Protein AF-A0A100WHA4-F1 (afdb_monomer)

Secondary structure (DSSP, 8-state):
--PPP-HHHHHHHHHHHHHHHHHHS--HHHHHHHHGGGS-HHHHHHHHHHHHHHHHHHHHHHHHH-TTS-HHHHHHHHHHHHHHHHGGGG--SS--HHHHHHHHHHHHHHHHHSPP-S---------------------

Foldseek 3Di:
DPDDPDLLVVLLVLLLVQLVVLQVDQDPVVVCVVCVVVDDPVVNVVSVVVVVVSLVVQLVSLCVLAVVDDSVRSSVLSVVLSVVSNCVSVDDDPDDSVRNSVVSSVVSSCSSRPHDPPDDPDPPPPPPDPPPDDDDDDD

Mean predicted aligned error: 9.96 Å

Sequence (139 aa):
MDEEPDPRAALATMVEFHLRSVIADPPRTLIFLKNEHALPDIDRRRIRREMNQYAQEWVLVVQQLRSELSEPQARMLTQAVFAMLNSVATLNKGLDRQEIVATMSTAAMHALTGPIPTGTGGCRSDKTGAGLHEPQEIS

Solvent-accessible surface area (backbone atoms only — not comparable to full-atom values): 8604 Å² total; per-residue (Å²): 132,87,74,77,75,57,54,67,62,52,48,52,51,52,47,47,52,51,47,54,47,28,72,73,41,81,38,69,67,60,55,42,71,76,45,51,90,79,48,57,69,70,56,52,52,49,52,54,49,54,54,50,50,59,52,44,56,53,28,53,43,40,35,72,75,33,73,88,46,53,70,70,55,32,44,52,53,50,51,52,46,49,54,60,56,56,49,54,62,74,61,84,79,89,69,54,74,65,59,49,47,55,54,50,40,51,53,46,50,46,68,66,67,51,75,79,77,94,76,76,87,76,85,73,79,76,79,74,79,82,77,79,77,79,85,79,86,87,134

Radius of gyration: 22.32 Å; Cα contacts (8 Å, |Δi|>4): 77; chains: 1; bounding box: 47×80×51 Å

Structure (mmCIF, N/CA/C/O backbone):
data_AF-A0A100WHA4-F1
#
_entry.id   AF-A0A100WHA4-F1
#
loop_
_atom_site.group_PDB
_atom_site.id
_atom_site.type_symbol
_atom_site.label_atom_id
_atom_site.label_alt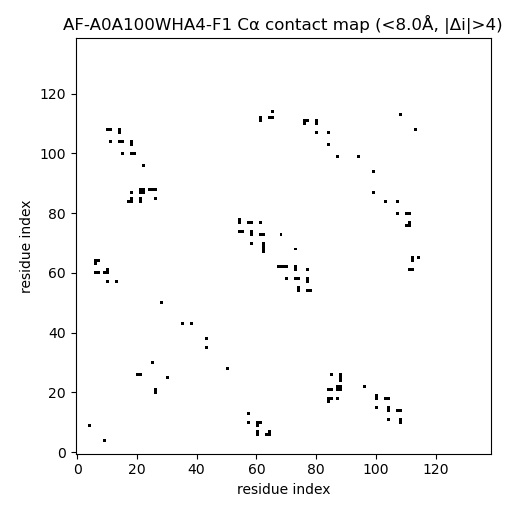_id
_atom_site.label_comp_id
_atom_site.label_asym_id
_atom_site.label_entity_id
_atom_site.label_seq_id
_atom_site.pdbx_PDB_ins_code
_atom_site.Cartn_x
_atom_site.Cartn_y
_atom_site.Cartn_z
_atom_site.occupancy
_atom_site.B_iso_or_equiv
_atom_site.auth_seq_id
_atom_site.auth_comp_id
_atom_site.auth_asym_id
_atom_site.auth_atom_id
_atom_site.pdbx_PDB_model_num
ATOM 1 N N . MET A 1 1 ? -26.937 -16.400 0.222 1.00 40.47 1 MET A N 1
ATOM 2 C CA . MET A 1 1 ? -26.429 -15.427 1.203 1.00 40.47 1 MET A CA 1
ATOM 3 C C . MET A 1 1 ? -25.046 -15.087 0.716 1.00 40.47 1 MET A C 1
ATOM 5 O O . MET A 1 1 ? -24.198 -15.966 0.748 1.00 40.47 1 MET A O 1
ATOM 9 N N . ASP A 1 2 ? -24.879 -13.903 0.140 1.00 48.16 2 ASP A N 1
ATOM 10 C CA . ASP A 1 2 ? -23.558 -13.408 -0.230 1.00 48.16 2 ASP A CA 1
ATOM 11 C C . ASP A 1 2 ? -22.856 -13.050 1.081 1.00 48.16 2 ASP A C 1
ATOM 13 O O . ASP A 1 2 ? -23.220 -12.079 1.741 1.00 48.16 2 ASP A O 1
ATOM 17 N N . GLU A 1 3 ? -21.965 -13.928 1.538 1.00 63.28 3 GLU A N 1
ATOM 18 C CA . GLU A 1 3 ? -21.112 -13.656 2.689 1.00 63.28 3 GLU A CA 1
ATOM 19 C C . GLU A 1 3 ? -20.186 -12.507 2.293 1.00 63.28 3 GLU A C 1
ATOM 21 O O . GLU A 1 3 ? -19.434 -12.610 1.321 1.00 63.28 3 GLU A O 1
ATOM 26 N N . GLU A 1 4 ? -20.312 -11.373 2.983 1.00 66.31 4 GLU A N 1
ATOM 27 C CA . GLU A 1 4 ? -19.449 -10.226 2.737 1.00 66.31 4 GLU A CA 1
ATOM 28 C C . GLU A 1 4 ? -18.002 -10.668 3.018 1.00 66.31 4 GLU A C 1
ATOM 30 O O . GLU A 1 4 ? -17.725 -11.182 4.107 1.00 66.31 4 GLU A O 1
ATOM 35 N N . PRO A 1 5 ? -17.090 -10.575 2.034 1.00 74.50 5 PRO A N 1
ATOM 36 C CA . PRO A 1 5 ? -15.761 -11.155 2.164 1.00 74.50 5 PRO A CA 1
ATOM 37 C C . PRO A 1 5 ? -15.011 -10.506 3.331 1.00 74.50 5 PRO A C 1
ATOM 39 O O . PRO A 1 5 ? -14.975 -9.281 3.429 1.00 74.50 5 PRO A O 1
ATOM 42 N N . ASP A 1 6 ? -14.391 -11.328 4.190 1.00 92.94 6 ASP A N 1
ATOM 43 C CA . ASP A 1 6 ? -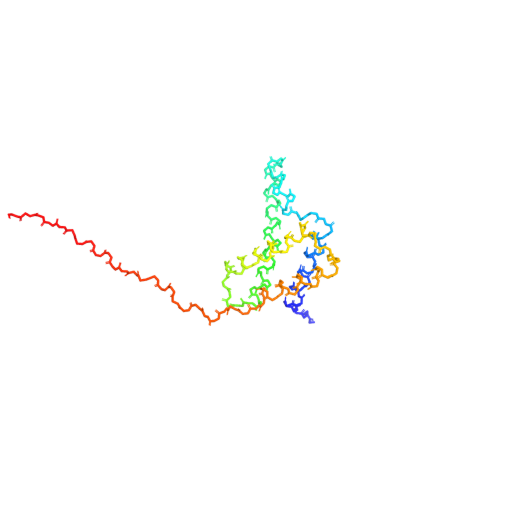13.616 -10.869 5.350 1.00 92.94 6 ASP A CA 1
ATOM 44 C C . ASP A 1 6 ? -12.629 -9.756 4.936 1.00 92.94 6 ASP A C 1
ATOM 46 O O . ASP A 1 6 ? -11.691 -10.022 4.169 1.00 92.94 6 ASP A O 1
ATOM 50 N N . PRO A 1 7 ? -12.785 -8.519 5.452 1.00 95.25 7 PRO A N 1
ATOM 51 C CA . PRO A 1 7 ? -11.929 -7.397 5.085 1.00 95.25 7 PRO A CA 1
ATOM 52 C C . PRO A 1 7 ? -10.446 -7.669 5.359 1.00 95.25 7 PRO A C 1
ATOM 54 O O . PRO A 1 7 ? -9.575 -7.171 4.643 1.00 95.25 7 PRO A O 1
ATOM 57 N N . ARG A 1 8 ? -10.124 -8.492 6.367 1.00 96.31 8 ARG A N 1
ATOM 58 C CA . ARG A 1 8 ? -8.738 -8.856 6.687 1.00 96.31 8 ARG A CA 1
ATOM 59 C C . ARG A 1 8 ? -8.151 -9.786 5.629 1.00 96.31 8 ARG A C 1
ATOM 61 O O . ARG A 1 8 ? -7.021 -9.556 5.195 1.00 96.31 8 ARG A O 1
ATOM 68 N N . ALA A 1 9 ? -8.902 -10.799 5.200 1.00 96.06 9 ALA A N 1
ATOM 69 C CA . ALA A 1 9 ? -8.512 -11.686 4.106 1.00 96.06 9 ALA A CA 1
ATOM 70 C C . ALA A 1 9 ? -8.403 -10.938 2.765 1.00 96.06 9 ALA A C 1
ATOM 72 O O . ALA A 1 9 ? -7.457 -11.162 2.001 1.00 96.06 9 ALA A O 1
ATOM 73 N N . ALA A 1 10 ? -9.318 -10.000 2.502 1.00 96.31 10 ALA A N 1
ATOM 74 C CA . ALA A 1 10 ? -9.254 -9.130 1.332 1.00 96.31 10 ALA A CA 1
ATOM 75 C C . ALA A 1 10 ? -7.969 -8.287 1.343 1.00 96.31 10 ALA A C 1
ATOM 77 O O . ALA A 1 10 ? -7.217 -8.293 0.366 1.00 96.31 10 ALA A O 1
ATOM 78 N N . LEU A 1 11 ? -7.651 -7.644 2.473 1.00 97.50 11 LEU A N 1
ATOM 79 C CA . LEU A 1 11 ? -6.436 -6.842 2.609 1.00 97.50 11 LEU A CA 1
ATOM 80 C C . LEU A 1 11 ? -5.159 -7.671 2.427 1.00 97.50 11 LEU A C 1
ATOM 82 O O . LEU A 1 11 ? -4.243 -7.234 1.733 1.00 97.50 11 LEU A O 1
ATOM 86 N N . ALA A 1 12 ? -5.103 -8.871 3.011 1.00 97.06 12 ALA A N 1
ATOM 87 C CA . ALA A 1 12 ? -3.968 -9.777 2.846 1.00 97.06 12 ALA A CA 1
ATOM 88 C C . ALA A 1 12 ? -3.742 -10.132 1.367 1.00 97.06 12 ALA A C 1
ATOM 90 O O . ALA A 1 12 ? -2.617 -10.052 0.872 1.00 97.06 12 ALA A O 1
ATOM 91 N N . THR A 1 13 ? -4.826 -10.425 0.644 1.00 96.44 13 THR A N 1
ATOM 92 C CA . THR A 1 13 ? -4.791 -10.705 -0.798 1.00 96.44 13 THR A CA 1
ATOM 93 C C . THR A 1 13 ? -4.283 -9.501 -1.596 1.00 96.44 13 THR A C 1
ATOM 95 O O . THR A 1 13 ? -3.437 -9.648 -2.478 1.00 96.44 13 THR A O 1
ATOM 98 N N . MET A 1 14 ? -4.755 -8.295 -1.268 1.00 97.44 14 MET A N 1
ATOM 99 C CA . MET A 1 14 ? -4.325 -7.049 -1.914 1.00 97.44 14 MET A CA 1
ATOM 100 C C . MET A 1 14 ? -2.830 -6.780 -1.687 1.00 97.44 14 MET A C 1
ATOM 102 O O . MET A 1 14 ? -2.114 -6.435 -2.631 1.00 97.44 14 MET A O 1
ATOM 106 N N . VAL A 1 15 ? -2.343 -6.987 -0.459 1.00 97.75 15 VAL A N 1
ATOM 107 C CA . VAL A 1 15 ? -0.924 -6.859 -0.095 1.00 97.75 15 VAL A CA 1
ATOM 108 C C . VAL A 1 15 ? -0.056 -7.825 -0.889 1.00 97.75 15 VAL A C 1
ATOM 110 O O . VAL A 1 15 ? 0.920 -7.400 -1.516 1.00 97.75 15 VAL A O 1
ATOM 113 N N . GLU A 1 16 ? -0.423 -9.103 -0.907 1.00 95.50 16 GLU A N 1
ATOM 114 C CA . GLU A 1 16 ? 0.330 -10.123 -1.626 1.00 95.50 16 GLU A CA 1
ATOM 115 C C . GLU A 1 16 ? 0.346 -9.852 -3.138 1.00 95.50 16 GLU A C 1
ATOM 117 O O . GLU A 1 16 ? 1.403 -9.909 -3.774 1.00 95.50 16 GLU A O 1
ATOM 122 N N . PHE A 1 17 ? -0.804 -9.494 -3.716 1.00 94.56 17 PHE A N 1
ATOM 123 C CA . PHE A 1 17 ? -0.921 -9.134 -5.128 1.00 94.56 17 PHE A CA 1
ATOM 124 C C . PHE A 1 17 ? -0.024 -7.945 -5.495 1.00 94.56 17 PHE A C 1
ATOM 126 O O . PHE A 1 17 ? 0.691 -7.984 -6.505 1.00 94.56 17 PHE A O 1
ATOM 133 N N . HIS A 1 18 ? -0.020 -6.896 -4.669 1.00 95.44 18 HIS A N 1
ATOM 134 C CA . HIS A 1 18 ? 0.813 -5.722 -4.904 1.00 95.44 18 HIS A CA 1
ATOM 135 C C . HIS A 1 18 ? 2.302 -6.072 -4.845 1.00 95.44 18 HIS A C 1
ATOM 137 O O . HIS A 1 18 ? 3.048 -5.699 -5.748 1.00 95.44 18 HIS A O 1
ATOM 143 N N . LEU A 1 19 ? 2.730 -6.855 -3.850 1.00 93.56 19 LEU A N 1
ATOM 144 C CA . LEU A 1 19 ? 4.113 -7.324 -3.739 1.00 93.56 19 LEU A CA 1
ATOM 145 C C . LEU A 1 19 ? 4.540 -8.167 -4.939 1.00 93.56 19 LEU A C 1
ATOM 147 O O . LEU A 1 19 ? 5.583 -7.901 -5.534 1.00 93.56 19 LEU A O 1
ATOM 151 N N . ARG A 1 20 ? 3.729 -9.151 -5.341 1.00 91.31 20 ARG A N 1
ATOM 152 C CA . ARG A 1 20 ? 4.015 -9.973 -6.526 1.00 91.31 20 ARG A CA 1
ATOM 153 C C . ARG A 1 20 ? 4.168 -9.110 -7.780 1.00 91.31 20 ARG A C 1
ATOM 155 O O . ARG A 1 20 ? 5.075 -9.365 -8.568 1.00 91.31 20 ARG A O 1
ATOM 162 N N . SER A 1 21 ? 3.338 -8.075 -7.923 1.00 90.00 21 SER A N 1
ATOM 163 C CA . SER A 1 21 ? 3.416 -7.121 -9.036 1.00 90.00 21 SER A CA 1
ATOM 164 C C . SER A 1 21 ? 4.715 -6.309 -9.011 1.00 90.00 21 SER A C 1
ATOM 166 O O . SER A 1 21 ? 5.383 -6.200 -10.033 1.00 90.00 21 SER A O 1
ATOM 168 N N . VAL A 1 22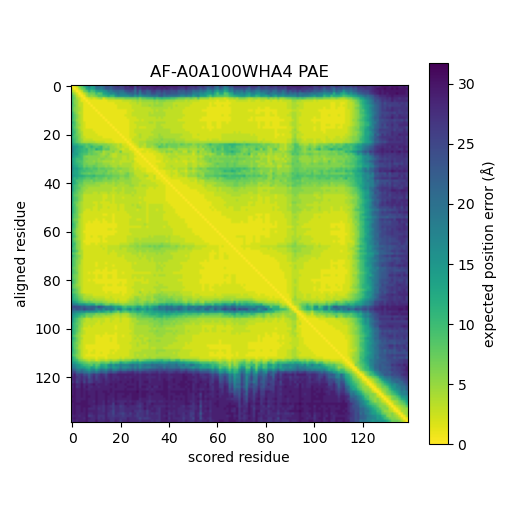 ? 5.106 -5.797 -7.840 1.00 90.88 22 VAL A N 1
ATOM 169 C CA . VAL A 1 22 ? 6.345 -5.023 -7.628 1.00 90.88 22 VAL A CA 1
ATOM 170 C C . VAL A 1 22 ? 7.611 -5.846 -7.901 1.00 90.88 22 VAL A C 1
ATOM 172 O O . VAL A 1 22 ? 8.623 -5.291 -8.323 1.00 90.88 22 VAL A O 1
ATOM 175 N N . ILE A 1 23 ? 7.579 -7.158 -7.647 1.00 88.50 23 ILE A N 1
ATOM 176 C CA . ILE A 1 23 ? 8.726 -8.051 -7.888 1.00 88.50 23 ILE A CA 1
ATOM 177 C C . ILE A 1 23 ? 8.750 -8.568 -9.338 1.00 88.50 23 ILE A C 1
ATOM 179 O O . ILE A 1 23 ? 9.805 -8.946 -9.848 1.00 88.50 23 ILE A O 1
ATOM 183 N N . ALA A 1 24 ? 7.596 -8.650 -10.005 1.00 87.69 24 ALA A N 1
ATOM 184 C CA . ALA A 1 24 ? 7.519 -9.067 -11.402 1.00 87.69 24 ALA A CA 1
ATOM 185 C C . ALA A 1 24 ? 8.073 -7.994 -12.345 1.00 87.69 24 ALA A C 1
ATOM 187 O O . ALA A 1 24 ? 8.898 -8.316 -13.194 1.00 87.69 24 ALA A O 1
ATOM 188 N N . ASP A 1 25 ? 7.671 -6.740 -12.142 1.00 83.06 25 ASP A N 1
ATOM 189 C CA . ASP A 1 25 ? 8.017 -5.611 -13.000 1.00 83.06 25 ASP A CA 1
ATOM 190 C C . ASP A 1 25 ? 8.294 -4.356 -12.163 1.00 83.06 25 ASP A C 1
ATOM 192 O O . ASP A 1 25 ? 7.782 -4.228 -11.046 1.00 83.06 25 ASP A O 1
ATOM 196 N N . PRO A 1 26 ? 9.048 -3.372 -12.694 1.00 80.25 26 PRO A N 1
ATOM 197 C CA . PRO A 1 26 ? 9.182 -2.084 -12.032 1.00 80.25 26 PRO A CA 1
ATOM 198 C C . PRO A 1 26 ? 7.794 -1.499 -11.697 1.00 80.25 26 PRO A C 1
ATOM 200 O O . PRO A 1 26 ? 6.926 -1.448 -12.574 1.00 80.25 26 PRO A O 1
ATOM 203 N N . PRO A 1 27 ? 7.561 -1.021 -10.459 1.00 80.56 27 PRO A N 1
ATOM 204 C CA . PRO A 1 27 ? 6.269 -0.496 -10.046 1.00 80.56 27 PRO A CA 1
ATOM 205 C C . PRO A 1 27 ? 5.745 0.560 -11.013 1.00 80.56 27 PRO A C 1
ATOM 207 O O . PRO A 1 27 ? 6.477 1.486 -11.380 1.00 80.56 27 PRO A O 1
ATOM 210 N N . ARG A 1 28 ? 4.451 0.485 -11.352 1.00 81.56 28 ARG A N 1
ATOM 211 C CA . ARG A 1 28 ? 3.785 1.481 -12.213 1.00 81.56 28 ARG A CA 1
ATOM 212 C C . ARG A 1 28 ? 4.042 2.908 -11.729 1.00 81.56 28 ARG A C 1
ATOM 214 O O . ARG A 1 28 ? 4.325 3.781 -12.540 1.00 81.56 28 ARG A O 1
ATOM 221 N N . THR A 1 29 ? 4.039 3.117 -10.412 1.00 78.75 29 THR A N 1
ATOM 222 C CA . THR A 1 29 ? 4.394 4.390 -9.771 1.00 78.75 29 THR A CA 1
ATOM 223 C C . THR A 1 29 ? 5.790 4.872 -10.164 1.00 78.75 29 THR A C 1
ATOM 225 O O . THR A 1 29 ? 5.951 6.025 -10.548 1.00 78.75 29 THR A O 1
ATOM 228 N N . LEU A 1 30 ? 6.807 4.006 -10.111 1.00 81.62 30 LEU A N 1
ATOM 229 C CA . LEU A 1 30 ? 8.184 4.380 -10.447 1.00 81.62 30 LEU A CA 1
ATOM 230 C C . LEU A 1 30 ? 8.351 4.646 -11.945 1.00 81.62 30 LEU A C 1
ATOM 232 O O . LEU A 1 30 ? 9.042 5.590 -12.324 1.00 81.62 30 LEU A O 1
ATOM 236 N N . ILE A 1 31 ? 7.707 3.842 -12.794 1.00 86.12 31 ILE A N 1
ATOM 237 C CA . ILE A 1 31 ? 7.702 4.056 -14.247 1.00 86.12 31 ILE A CA 1
ATOM 238 C C . ILE A 1 31 ? 7.042 5.397 -14.574 1.00 86.12 31 ILE A C 1
ATOM 240 O O . ILE A 1 31 ? 7.600 6.179 -15.343 1.00 86.12 31 ILE A O 1
ATOM 244 N N . PHE A 1 32 ? 5.880 5.676 -13.981 1.00 85.62 32 PHE A N 1
ATOM 245 C CA . PHE A 1 32 ? 5.154 6.921 -14.194 1.00 85.62 32 PHE A CA 1
ATOM 246 C C . PHE A 1 32 ? 5.987 8.128 -13.765 1.00 85.62 32 PHE A C 1
ATOM 248 O O . PHE A 1 32 ? 6.191 9.021 -14.576 1.00 85.62 32 PHE A O 1
ATOM 255 N N . LEU A 1 33 ? 6.550 8.130 -12.552 1.00 85.50 33 LEU A N 1
ATOM 256 C CA . LEU A 1 33 ? 7.370 9.245 -12.058 1.00 85.50 33 LEU A CA 1
ATOM 257 C C . LEU A 1 33 ? 8.571 9.547 -12.966 1.00 85.50 33 LEU A C 1
ATOM 259 O O . LEU A 1 33 ? 8.903 10.710 -13.183 1.00 85.50 33 LEU A O 1
ATOM 263 N N . LYS A 1 34 ? 9.205 8.512 -13.531 1.00 86.94 34 LYS A N 1
ATOM 264 C CA . LYS A 1 34 ? 10.327 8.682 -14.468 1.00 86.94 34 LYS A CA 1
ATOM 265 C C . LYS A 1 34 ? 9.899 9.263 -15.816 1.00 86.94 34 LYS A C 1
ATOM 267 O O . LYS A 1 34 ? 10.650 10.036 -16.401 1.00 86.94 34 LYS A O 1
ATOM 272 N N . ASN A 1 35 ? 8.717 8.894 -16.307 1.00 90.00 35 ASN A N 1
ATOM 273 C CA . ASN A 1 35 ? 8.267 9.212 -17.666 1.00 90.00 35 ASN A CA 1
ATOM 274 C C . ASN A 1 35 ? 7.182 10.293 -17.726 1.00 90.00 35 ASN A C 1
ATOM 276 O O . ASN A 1 35 ? 6.740 10.641 -18.817 1.00 90.00 35 ASN A O 1
ATOM 280 N N . GLU A 1 36 ? 6.749 10.838 -16.586 1.00 90.12 36 GLU A N 1
ATOM 281 C CA . GLU A 1 36 ? 5.592 11.733 -16.507 1.00 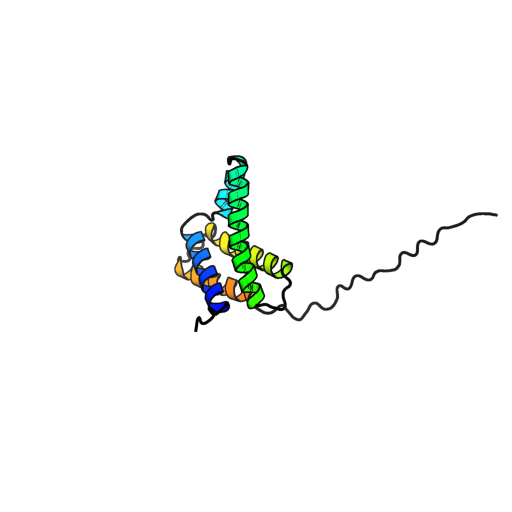90.12 36 GLU A CA 1
ATOM 282 C C . GLU A 1 36 ? 5.708 12.907 -17.484 1.00 90.12 36 GLU A C 1
ATOM 284 O O . GLU A 1 36 ? 4.747 13.226 -18.171 1.00 90.12 36 GLU A O 1
ATOM 289 N N . HIS A 1 37 ? 6.888 13.511 -17.606 1.00 90.00 37 HIS A N 1
ATOM 290 C CA . HIS A 1 37 ? 7.131 14.668 -18.473 1.00 90.00 37 HIS A CA 1
ATOM 291 C C . HIS A 1 37 ? 6.987 14.369 -19.974 1.00 90.00 37 HIS A C 1
ATOM 293 O O . HIS A 1 37 ? 6.773 15.292 -20.754 1.00 90.00 37 HIS A O 1
ATOM 299 N N . ALA A 1 38 ? 7.106 13.102 -20.377 1.00 92.12 38 ALA A N 1
ATOM 300 C CA . ALA A 1 38 ? 7.008 12.672 -21.770 1.00 92.12 38 ALA A CA 1
ATOM 301 C C . ALA A 1 38 ? 5.575 12.286 -22.182 1.00 92.12 38 ALA A C 1
ATOM 303 O O . ALA A 1 38 ? 5.324 12.025 -23.357 1.00 92.12 38 ALA A O 1
ATOM 304 N N . LEU A 1 39 ? 4.635 12.224 -21.233 1.00 91.38 39 LEU A N 1
ATOM 305 C CA . LEU A 1 39 ? 3.261 11.802 -21.492 1.00 91.38 39 LEU A CA 1
ATOM 306 C C . LEU A 1 39 ? 2.358 12.983 -21.878 1.00 91.38 39 LEU A C 1
ATOM 308 O O . LEU A 1 39 ? 2.430 14.041 -21.245 1.00 91.38 39 LEU A O 1
ATOM 312 N N . PRO A 1 40 ? 1.419 12.790 -22.823 1.00 94.69 40 PRO A N 1
ATOM 313 C CA . PRO A 1 40 ? 0.335 13.737 -23.046 1.00 94.69 40 PRO A CA 1
ATOM 314 C C . PRO A 1 40 ? -0.471 13.992 -21.765 1.00 94.69 40 PRO A C 1
ATOM 316 O O . PRO A 1 40 ? -0.750 13.079 -20.988 1.00 94.69 40 PRO A O 1
ATOM 319 N N . ASP A 1 41 ? -0.926 15.228 -21.565 1.00 93.94 41 ASP A N 1
ATOM 320 C CA . ASP A 1 41 ? -1.694 15.659 -20.386 1.00 93.94 41 ASP A CA 1
ATOM 321 C C . ASP A 1 41 ? -2.890 14.770 -20.040 1.00 93.94 41 ASP A C 1
ATOM 323 O O . ASP A 1 41 ? -3.191 14.538 -18.866 1.00 93.94 41 ASP A O 1
ATOM 327 N N . ILE A 1 42 ? -3.588 14.287 -21.067 1.00 93.56 42 ILE A N 1
ATOM 328 C CA . ILE A 1 42 ? -4.750 13.419 -20.897 1.00 93.56 42 ILE A CA 1
ATOM 329 C C . ILE A 1 42 ? -4.361 12.066 -20.292 1.00 93.56 42 ILE A C 1
ATOM 331 O O . ILE A 1 42 ? -5.037 11.597 -19.375 1.00 93.56 42 ILE A O 1
ATOM 335 N N . ASP A 1 43 ? -3.233 11.496 -20.716 1.00 93.25 43 ASP A N 1
ATOM 336 C CA . ASP A 1 43 ? -2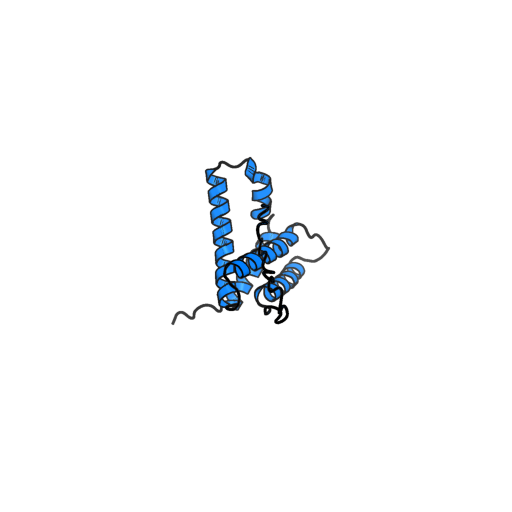.714 10.241 -20.179 1.00 93.25 43 ASP A CA 1
ATOM 337 C C . ASP A 1 43 ? -2.189 10.423 -18.758 1.00 93.25 43 ASP A C 1
ATOM 339 O O . ASP A 1 43 ? -2.492 9.604 -17.890 1.00 93.25 43 ASP A O 1
ATOM 343 N N . ARG A 1 44 ? -1.501 11.540 -18.471 1.00 93.50 44 ARG A N 1
ATOM 344 C CA . ARG A 1 44 ? -1.051 11.871 -17.106 1.00 93.50 44 ARG A CA 1
ATOM 345 C C . ARG A 1 44 ? -2.214 11.891 -16.120 1.00 93.50 44 ARG A C 1
ATOM 347 O O . ARG A 1 44 ? -2.148 11.268 -15.059 1.00 93.50 44 ARG A O 1
ATOM 354 N N . ARG A 1 45 ? -3.304 12.579 -16.476 1.00 93.19 45 ARG A N 1
ATOM 355 C CA . ARG A 1 45 ? -4.512 12.653 -15.640 1.00 93.19 45 ARG A CA 1
ATOM 356 C C . ARG A 1 45 ? -5.193 11.296 -15.488 1.00 93.19 45 ARG A C 1
ATOM 358 O O . ARG A 1 45 ? -5.625 10.970 -14.383 1.00 93.19 45 ARG A O 1
ATOM 365 N N . ARG A 1 46 ? -5.276 10.510 -16.566 1.00 94.06 46 ARG A N 1
ATOM 366 C CA . ARG A 1 46 ? -5.862 9.163 -16.537 1.00 94.06 46 ARG A CA 1
ATOM 367 C C . ARG A 1 46 ? -5.098 8.240 -15.589 1.00 94.06 46 ARG A C 1
ATOM 369 O O . ARG A 1 46 ? -5.709 7.682 -14.686 1.00 94.06 46 ARG A O 1
ATOM 376 N N . ILE A 1 47 ? -3.775 8.163 -15.723 1.00 92.81 47 ILE A N 1
ATOM 377 C CA . ILE A 1 47 ? -2.928 7.308 -14.878 1.00 92.81 47 ILE A CA 1
ATOM 378 C C . ILE A 1 47 ? -3.021 7.735 -13.410 1.00 92.81 47 ILE A C 1
ATOM 380 O O . ILE A 1 47 ? -3.232 6.896 -12.538 1.00 92.81 47 ILE A O 1
ATOM 384 N N . ARG A 1 48 ? -2.949 9.042 -13.116 1.00 92.38 48 ARG A N 1
ATOM 385 C CA . ARG A 1 48 ? -3.124 9.549 -11.742 1.00 92.38 48 ARG A CA 1
ATOM 386 C C . ARG A 1 48 ? -4.485 9.163 -11.160 1.00 92.38 48 ARG A C 1
ATOM 388 O O . ARG A 1 48 ? -4.559 8.795 -9.992 1.00 92.38 48 ARG A O 1
ATOM 395 N N . ARG A 1 49 ? -5.556 9.211 -11.959 1.00 94.19 49 ARG A N 1
ATOM 396 C CA . ARG A 1 49 ? -6.892 8.777 -11.529 1.00 94.19 49 ARG A CA 1
ATOM 397 C C . ARG A 1 49 ? -6.925 7.283 -11.206 1.00 94.19 49 ARG A C 1
ATOM 399 O O . ARG A 1 49 ? -7.423 6.934 -10.144 1.00 94.19 49 ARG A O 1
ATOM 406 N N . GLU A 1 50 ? -6.384 6.435 -12.075 1.00 93.38 50 GLU A N 1
ATOM 407 C CA . GLU A 1 50 ? -6.329 4.980 -11.865 1.00 93.38 50 GLU A CA 1
ATOM 408 C C . GLU A 1 50 ? -5.516 4.626 -10.609 1.00 93.38 50 GLU A C 1
ATOM 410 O O . GLU A 1 50 ? -5.960 3.840 -9.775 1.00 93.38 50 GLU A O 1
ATOM 415 N N . MET A 1 51 ? -4.361 5.271 -10.411 1.00 93.25 51 MET A N 1
ATOM 416 C CA . MET A 1 51 ? -3.544 5.096 -9.206 1.00 93.25 51 MET A CA 1
ATOM 417 C C . MET A 1 51 ? -4.281 5.539 -7.936 1.00 93.25 51 MET A C 1
ATOM 419 O O . MET A 1 51 ? -4.221 4.853 -6.917 1.00 93.25 51 MET A O 1
ATOM 423 N N . ASN A 1 52 ? -4.999 6.665 -7.993 1.00 93.81 52 ASN A N 1
ATOM 424 C CA . ASN A 1 52 ? -5.794 7.153 -6.868 1.00 93.81 52 ASN A CA 1
ATOM 425 C C . ASN A 1 52 ? -6.970 6.223 -6.548 1.00 93.81 52 ASN A C 1
ATOM 427 O O . ASN A 1 52 ? -7.269 6.026 -5.375 1.00 93.81 52 ASN A O 1
ATOM 431 N N . GLN A 1 53 ? -7.620 5.648 -7.563 1.00 95.94 53 GLN A N 1
ATOM 432 C CA . GLN A 1 53 ? -8.699 4.671 -7.387 1.00 95.94 53 GLN A CA 1
ATOM 433 C C . GLN A 1 53 ? -8.181 3.394 -6.728 1.00 95.94 53 GLN A C 1
ATOM 435 O O . GLN A 1 53 ? -8.725 2.978 -5.710 1.00 95.94 53 GLN A O 1
ATOM 440 N N . TYR A 1 54 ? -7.068 2.852 -7.225 1.00 95.31 54 TYR A N 1
ATOM 441 C CA . TYR A 1 54 ? -6.427 1.686 -6.623 1.00 95.31 54 TYR A CA 1
ATOM 442 C C . TYR A 1 54 ? -6.037 1.935 -5.157 1.00 95.31 54 TYR A C 1
ATOM 444 O O . TYR A 1 54 ? -6.294 1.111 -4.284 1.00 95.31 54 TYR A O 1
ATOM 452 N N . ALA A 1 55 ? -5.471 3.106 -4.848 1.00 95.56 55 ALA A N 1
ATOM 453 C CA . ALA A 1 55 ? -5.172 3.471 -3.466 1.00 95.56 55 ALA A CA 1
ATOM 454 C C . ALA A 1 55 ? -6.436 3.642 -2.608 1.00 95.56 55 ALA A C 1
ATOM 456 O O . ALA A 1 55 ? -6.413 3.333 -1.419 1.00 95.56 55 ALA A O 1
ATOM 457 N N . GLN A 1 56 ? -7.532 4.134 -3.188 1.00 97.19 56 GLN A N 1
ATOM 458 C CA . GLN A 1 56 ? -8.790 4.321 -2.473 1.00 97.19 56 GLN A CA 1
ATOM 459 C C . GLN A 1 56 ? -9.401 2.990 -2.028 1.00 97.19 56 GLN A C 1
ATOM 461 O O . GLN A 1 56 ? -9.921 2.922 -0.920 1.00 97.19 56 GLN A O 1
ATOM 466 N N . GLU A 1 57 ? -9.308 1.937 -2.840 1.00 97.31 57 GLU A N 1
ATOM 467 C CA . GLU A 1 57 ? -9.787 0.596 -2.471 1.00 97.31 57 GLU A CA 1
ATOM 468 C C . GLU A 1 57 ? -9.115 0.098 -1.185 1.00 97.31 57 GLU A C 1
ATOM 470 O O . GLU A 1 57 ? -9.785 -0.368 -0.265 1.00 97.31 57 GLU A O 1
ATOM 475 N N . TRP A 1 58 ? -7.799 0.290 -1.070 1.00 98.19 58 TRP A N 1
ATOM 476 C CA . TRP A 1 58 ? -7.050 -0.037 0.143 1.00 98.19 58 TRP A CA 1
ATOM 477 C C . TRP A 1 58 ? -7.514 0.784 1.343 1.00 98.19 58 TRP A C 1
ATOM 479 O O . TRP A 1 58 ? -7.719 0.231 2.420 1.00 98.19 58 TRP A O 1
ATOM 489 N N . VAL A 1 59 ? -7.713 2.094 1.159 1.00 98.12 59 VAL A N 1
ATOM 490 C CA . VAL A 1 59 ? -8.186 2.985 2.230 1.00 98.12 59 VAL A CA 1
ATOM 491 C C . VAL A 1 59 ? -9.535 2.523 2.773 1.00 98.12 59 VAL A C 1
ATOM 493 O O . VAL A 1 59 ? -9.701 2.481 3.989 1.00 98.12 59 VAL A O 1
ATOM 496 N N . LEU A 1 60 ? -10.466 2.125 1.903 1.00 97.31 60 LEU A N 1
ATOM 497 C CA . LEU A 1 60 ? -11.785 1.642 2.316 1.00 97.31 60 LEU A CA 1
ATOM 498 C C . LEU A 1 60 ? -11.684 0.372 3.170 1.00 97.31 60 LEU A C 1
ATOM 500 O O . LEU A 1 60 ? -12.281 0.315 4.243 1.00 97.31 60 LEU A O 1
ATOM 504 N N . VAL A 1 61 ? -10.885 -0.612 2.749 1.00 97.56 61 VAL A N 1
ATOM 505 C CA . VAL A 1 61 ? -10.676 -1.852 3.519 1.00 97.56 61 VAL A CA 1
ATOM 506 C C . VAL A 1 61 ? -9.979 -1.566 4.853 1.00 97.56 61 VAL A C 1
ATOM 508 O O . VAL A 1 61 ? -10.357 -2.105 5.893 1.00 97.56 61 VAL A O 1
ATOM 511 N N . VAL A 1 62 ? -8.993 -0.665 4.864 1.00 97.19 62 VAL A N 1
ATOM 512 C CA . VAL A 1 62 ? -8.315 -0.246 6.099 1.00 97.19 62 VAL A CA 1
ATOM 513 C C . VAL A 1 62 ? -9.294 0.432 7.056 1.00 97.19 62 VAL A C 1
ATOM 515 O O . VAL A 1 62 ? -9.265 0.115 8.237 1.00 97.19 62 VAL A O 1
ATOM 518 N N . GLN A 1 63 ? -10.192 1.301 6.584 1.00 96.25 63 GLN A N 1
ATOM 519 C CA . GLN A 1 63 ? -11.201 1.943 7.439 1.00 96.25 63 GLN A CA 1
ATOM 520 C C . GLN A 1 63 ? -12.216 0.952 8.023 1.00 96.25 63 GLN A C 1
ATOM 522 O O . GLN A 1 63 ? -12.671 1.157 9.145 1.00 96.25 63 GLN A O 1
ATOM 527 N N . GLN A 1 64 ? -12.537 -0.133 7.309 1.00 95.62 64 GLN A N 1
ATOM 528 C CA . GLN A 1 64 ? -13.368 -1.213 7.856 1.00 95.62 64 GLN A CA 1
ATOM 529 C C . GLN A 1 64 ? -12.660 -1.946 9.002 1.00 95.62 64 GLN A C 1
ATOM 531 O O . GLN A 1 64 ? -13.272 -2.251 10.022 1.00 95.62 64 GLN A O 1
ATOM 536 N N . LEU A 1 65 ? -11.357 -2.202 8.858 1.00 96.00 65 LEU A N 1
ATOM 537 C CA . LEU A 1 65 ? -10.550 -2.888 9.873 1.00 96.00 65 LEU A CA 1
ATOM 538 C C . LEU A 1 65 ? -10.113 -1.979 11.028 1.00 96.00 65 LEU A C 1
ATOM 540 O O . LEU A 1 65 ? -9.752 -2.477 12.093 1.00 96.00 65 LEU A O 1
ATOM 544 N N . ARG A 1 66 ? -10.084 -0.665 10.794 1.00 94.94 66 ARG A N 1
ATOM 545 C CA . ARG A 1 66 ? -9.526 0.370 11.669 1.00 94.94 66 ARG A CA 1
ATOM 546 C C . ARG A 1 66 ? -10.490 1.542 11.782 1.00 94.94 66 ARG A C 1
ATOM 548 O O . ARG A 1 66 ? -10.178 2.663 11.372 1.00 94.94 66 ARG A O 1
ATOM 555 N N . SER A 1 67 ? -11.674 1.277 12.329 1.00 94.25 67 SER A N 1
ATOM 556 C CA . SER A 1 67 ? -12.740 2.276 12.478 1.00 94.25 67 SER A CA 1
ATOM 557 C C . SER A 1 67 ? -12.335 3.485 13.330 1.00 94.25 67 SER A C 1
ATOM 559 O O . SER A 1 67 ? -13.005 4.512 13.301 1.00 94.25 67 SER A O 1
ATOM 561 N N . GLU A 1 68 ? -11.251 3.382 14.103 1.00 94.25 68 GLU A N 1
ATOM 562 C CA . GLU A 1 68 ? -10.693 4.487 14.878 1.00 94.25 68 GLU A CA 1
ATOM 563 C C . GLU A 1 68 ? -9.882 5.499 14.043 1.00 94.25 68 GLU A C 1
ATOM 565 O O . GLU A 1 68 ? -9.576 6.586 14.536 1.00 94.25 68 GLU A O 1
ATOM 570 N N . LEU A 1 69 ? -9.512 5.168 12.798 1.00 94.81 69 LEU A N 1
ATOM 571 C CA . LEU A 1 69 ? -8.793 6.072 11.899 1.00 94.81 69 LEU A CA 1
ATOM 572 C C . LEU A 1 69 ? -9.771 6.945 11.106 1.00 94.81 69 LEU A C 1
ATOM 574 O O . LEU A 1 69 ? -10.662 6.456 10.410 1.00 94.81 69 LEU A O 1
ATOM 578 N N . SER A 1 70 ? -9.535 8.257 11.113 1.00 95.25 70 SER A N 1
ATOM 579 C CA . SER A 1 70 ? -10.151 9.153 10.129 1.00 95.25 70 SER A CA 1
ATOM 58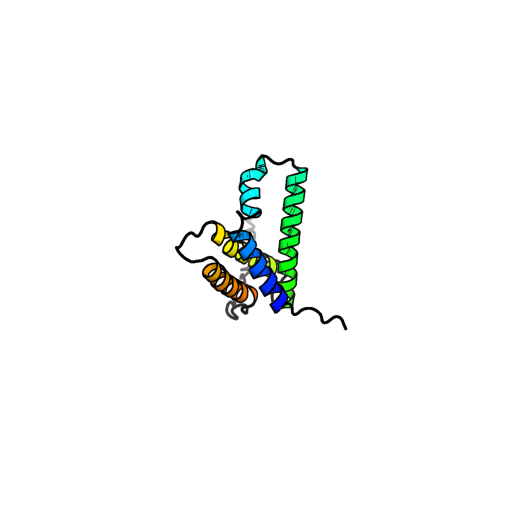0 C C . SER A 1 70 ? -9.681 8.815 8.707 1.00 95.25 70 SER A C 1
ATOM 582 O O . SER A 1 70 ? -8.588 8.275 8.511 1.00 95.25 70 SER A O 1
ATOM 584 N N . GLU A 1 71 ? -10.466 9.182 7.689 1.00 95.12 71 GLU A N 1
ATOM 585 C CA . GLU A 1 71 ? -10.097 8.944 6.284 1.00 95.12 71 GLU A CA 1
ATOM 586 C C . GLU A 1 71 ? -8.699 9.496 5.926 1.00 95.12 71 GLU A C 1
ATOM 588 O O . GLU A 1 71 ? -7.910 8.755 5.331 1.00 95.12 71 GLU A O 1
ATOM 593 N N . PRO A 1 72 ? -8.305 10.727 6.325 1.00 96.06 72 PRO A N 1
ATOM 594 C CA . PRO A 1 72 ? -6.956 11.223 6.049 1.00 96.06 72 PRO A CA 1
ATOM 595 C C . PRO A 1 72 ? -5.851 10.384 6.706 1.00 96.06 72 PRO A C 1
ATOM 597 O O . PRO A 1 72 ? -4.795 10.193 6.104 1.00 96.06 72 PRO A O 1
ATOM 600 N N . GLN A 1 73 ? -6.086 9.849 7.909 1.00 95.94 73 GLN A N 1
ATOM 601 C CA . GLN A 1 73 ? -5.122 8.981 8.594 1.00 95.94 73 GLN A CA 1
ATOM 602 C C . GLN A 1 73 ? -4.996 7.623 7.895 1.00 95.94 73 GLN A C 1
ATOM 604 O O . GLN A 1 73 ? -3.877 7.171 7.654 1.00 95.94 73 GLN A O 1
ATOM 609 N N . ALA A 1 74 ? -6.116 7.002 7.510 1.00 96.81 74 ALA A N 1
ATOM 610 C CA . ALA A 1 74 ? -6.115 5.752 6.750 1.00 96.81 74 ALA A CA 1
ATOM 611 C C . ALA A 1 74 ? -5.424 5.924 5.386 1.00 96.81 74 ALA A C 1
ATOM 613 O O . ALA A 1 74 ? -4.613 5.085 4.980 1.00 96.81 74 ALA A O 1
ATOM 614 N N . ARG A 1 75 ? -5.664 7.056 4.709 1.00 96.81 75 ARG A N 1
ATOM 615 C CA . ARG A 1 75 ? -4.983 7.435 3.465 1.00 96.81 75 ARG A CA 1
ATOM 616 C C . ARG A 1 75 ? -3.480 7.591 3.661 1.00 96.81 75 ARG A C 1
ATOM 618 O O . ARG A 1 75 ? -2.714 7.009 2.898 1.00 96.81 75 ARG A O 1
ATOM 625 N N . MET A 1 76 ? -3.052 8.338 4.676 1.00 96.62 76 MET A N 1
ATOM 626 C CA . MET A 1 76 ? -1.634 8.521 4.998 1.00 96.62 76 MET A CA 1
ATOM 627 C C . MET A 1 76 ? -0.943 7.180 5.284 1.00 96.62 76 MET A C 1
ATOM 629 O O . MET A 1 76 ? 0.110 6.904 4.711 1.00 96.62 76 MET A O 1
ATOM 633 N N . LEU A 1 7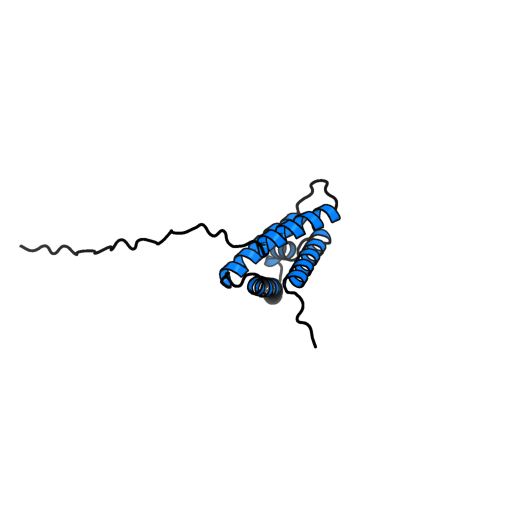7 ? -1.548 6.332 6.121 1.00 97.00 77 LEU A N 1
ATOM 634 C CA . LEU A 1 77 ? -1.017 5.013 6.467 1.00 97.00 77 LEU A CA 1
ATOM 635 C C . LEU A 1 77 ? -0.889 4.113 5.230 1.00 97.00 77 LEU A C 1
ATOM 637 O O . LEU A 1 77 ? 0.155 3.502 5.012 1.00 97.00 77 LEU A O 1
ATOM 641 N N . THR A 1 78 ? -1.915 4.094 4.379 1.00 97.69 78 THR A N 1
ATOM 642 C CA . THR A 1 78 ? -1.910 3.343 3.115 1.00 97.69 78 THR A CA 1
ATOM 643 C C . THR A 1 78 ? -0.783 3.810 2.190 1.00 97.69 78 THR A C 1
ATOM 645 O O . THR A 1 78 ? -0.051 2.989 1.642 1.00 97.69 78 THR A O 1
ATOM 648 N N . GLN A 1 79 ? -0.581 5.125 2.051 1.00 96.25 79 GLN A N 1
ATOM 649 C CA . GLN A 1 79 ? 0.511 5.680 1.243 1.00 96.25 79 GLN A CA 1
ATOM 650 C C . GLN A 1 79 ? 1.894 5.320 1.807 1.00 96.25 79 GLN A C 1
ATOM 652 O O . GLN A 1 79 ? 2.792 4.960 1.046 1.00 96.25 79 GLN A O 1
ATOM 657 N N . ALA A 1 80 ? 2.064 5.358 3.132 1.00 96.88 80 ALA A N 1
ATOM 658 C CA . ALA A 1 80 ? 3.303 4.938 3.783 1.00 96.88 80 ALA A CA 1
ATOM 659 C C . ALA A 1 80 ? 3.603 3.451 3.527 1.00 96.88 80 ALA A C 1
ATOM 661 O O . ALA A 1 80 ? 4.737 3.091 3.202 1.00 96.88 80 ALA A O 1
ATOM 662 N N . VAL A 1 81 ? 2.582 2.592 3.592 1.00 97.69 81 VAL A N 1
ATOM 663 C CA . VAL A 1 81 ? 2.724 1.168 3.271 1.00 97.69 81 VAL A CA 1
ATOM 664 C C . VAL A 1 81 ? 3.033 0.960 1.790 1.00 97.69 81 VAL A C 1
ATOM 666 O O . VAL A 1 81 ? 3.932 0.185 1.483 1.00 97.69 81 VAL A O 1
ATOM 669 N N . PHE A 1 82 ? 2.414 1.693 0.860 1.00 95.88 82 PHE A N 1
ATOM 670 C CA . PHE A 1 82 ? 2.816 1.626 -0.549 1.00 95.88 82 PHE A CA 1
ATOM 671 C C . PHE A 1 82 ? 4.271 2.037 -0.769 1.00 95.88 82 PHE A C 1
ATOM 673 O O . PHE A 1 82 ? 4.967 1.388 -1.546 1.00 95.88 82 PHE A O 1
ATOM 680 N N . ALA A 1 83 ? 4.760 3.084 -0.104 1.00 93.31 83 ALA A N 1
ATOM 681 C CA . ALA A 1 83 ? 6.169 3.465 -0.193 1.00 93.31 83 ALA A CA 1
ATOM 682 C C . ALA A 1 83 ? 7.086 2.338 0.318 1.00 93.31 83 ALA A C 1
ATOM 684 O O . ALA A 1 83 ? 8.057 1.977 -0.351 1.00 93.31 83 ALA A O 1
ATOM 685 N N . MET A 1 84 ? 6.730 1.729 1.453 1.00 95.25 84 MET A N 1
ATOM 686 C CA . MET A 1 84 ? 7.433 0.577 2.016 1.00 95.25 84 MET A CA 1
ATOM 687 C C . MET A 1 84 ? 7.443 -0.618 1.049 1.00 95.25 84 MET A C 1
ATOM 689 O O . MET A 1 84 ? 8.508 -1.174 0.787 1.00 95.25 84 MET A O 1
ATOM 693 N N . LEU A 1 85 ? 6.299 -0.990 0.471 1.00 94.62 85 LEU A N 1
ATOM 694 C CA . LEU A 1 85 ? 6.198 -2.108 -0.472 1.00 94.62 85 LEU A CA 1
ATOM 695 C C . LEU A 1 85 ? 6.958 -1.830 -1.777 1.00 94.62 85 LEU A C 1
ATOM 697 O O . LEU A 1 85 ? 7.689 -2.692 -2.253 1.00 94.62 85 LEU A O 1
ATOM 701 N N . ASN A 1 86 ? 6.867 -0.617 -2.325 1.00 92.50 86 ASN A N 1
ATOM 702 C CA . ASN A 1 86 ? 7.568 -0.243 -3.557 1.00 92.50 86 ASN A CA 1
ATOM 703 C C . ASN A 1 86 ? 9.097 -0.217 -3.401 1.00 92.50 86 ASN A C 1
ATOM 705 O O . ASN A 1 86 ? 9.805 -0.367 -4.397 1.00 92.50 86 ASN A O 1
ATOM 709 N N . SER A 1 87 ? 9.621 -0.074 -2.176 1.00 90.12 87 SER A N 1
ATOM 710 C CA . SER A 1 87 ? 11.068 -0.154 -1.922 1.00 90.12 87 SER A CA 1
ATOM 711 C C . SER A 1 87 ? 11.665 -1.510 -2.323 1.00 90.12 87 SER A C 1
ATOM 713 O O . SER A 1 87 ? 12.833 -1.577 -2.719 1.00 90.12 87 SER A O 1
ATOM 715 N N . VAL A 1 88 ? 10.843 -2.571 -2.321 1.00 89.88 88 VAL A N 1
ATOM 716 C CA . VAL A 1 88 ? 11.222 -3.935 -2.718 1.00 89.88 88 VAL A CA 1
ATOM 717 C C . VAL A 1 88 ? 11.770 -3.986 -4.140 1.00 89.88 88 VAL A C 1
ATOM 719 O O . VAL A 1 88 ? 12.739 -4.698 -4.377 1.00 89.88 88 VAL A O 1
ATOM 722 N N . ALA A 1 89 ? 11.247 -3.170 -5.062 1.00 85.31 89 ALA A N 1
ATOM 723 C CA . ALA A 1 89 ? 11.734 -3.111 -6.446 1.00 85.31 89 ALA A CA 1
ATOM 724 C C . ALA A 1 89 ? 13.224 -2.748 -6.561 1.00 85.31 89 ALA A C 1
ATOM 726 O O . ALA A 1 89 ? 13.853 -2.998 -7.585 1.00 85.31 89 ALA A O 1
ATOM 727 N N . THR A 1 90 ? 13.781 -2.116 -5.526 1.00 78.06 90 THR A N 1
ATOM 728 C CA . THR A 1 90 ? 15.178 -1.664 -5.478 1.00 78.06 90 THR A CA 1
ATOM 729 C C . THR A 1 90 ? 16.022 -2.421 -4.452 1.00 78.06 90 THR A C 1
ATOM 731 O O . THR A 1 90 ? 17.238 -2.241 -4.398 1.00 78.06 90 THR A O 1
ATOM 734 N N . LEU A 1 91 ? 15.400 -3.279 -3.639 1.00 71.88 91 LEU A N 1
ATOM 735 C CA . LEU A 1 91 ? 16.073 -4.069 -2.616 1.00 71.88 91 LEU A CA 1
ATOM 736 C C . LEU A 1 91 ? 16.616 -5.358 -3.238 1.00 71.88 91 LEU A C 1
ATOM 738 O O . LEU A 1 91 ? 15.895 -6.335 -3.396 1.00 71.88 91 LEU A O 1
ATOM 742 N N . ASN A 1 92 ? 17.913 -5.381 -3.540 1.00 60.94 92 ASN A N 1
ATOM 743 C CA . ASN A 1 92 ? 18.629 -6.614 -3.860 1.00 60.94 92 ASN A CA 1
ATOM 744 C C . ASN A 1 92 ? 19.498 -7.015 -2.657 1.00 60.94 92 ASN A C 1
ATOM 746 O O . ASN A 1 92 ? 20.579 -6.461 -2.461 1.00 60.94 92 ASN A O 1
ATOM 750 N N . LYS A 1 93 ? 18.989 -7.911 -1.801 1.00 63.53 93 LYS A N 1
ATOM 751 C CA . LYS A 1 93 ? 19.636 -8.304 -0.530 1.00 63.53 93 LYS A CA 1
ATOM 752 C C . LYS A 1 93 ? 19.957 -9.800 -0.413 1.00 63.53 93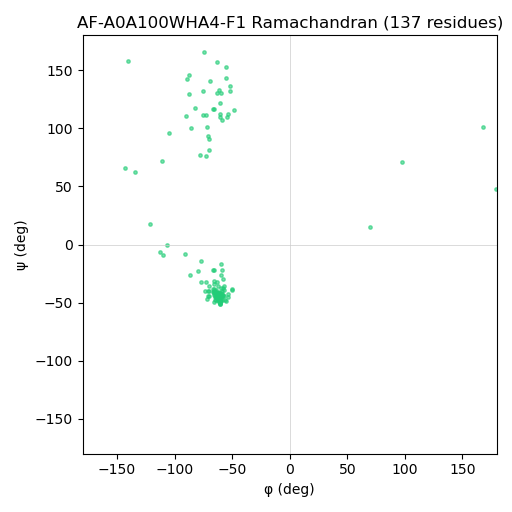 LYS A C 1
ATOM 754 O O . LYS A 1 93 ? 20.185 -10.278 0.691 1.00 63.53 93 LYS A O 1
ATOM 759 N N . GLY A 1 94 ? 19.976 -10.535 -1.527 1.00 71.88 94 GLY A N 1
ATOM 760 C CA . GLY A 1 94 ? 20.257 -11.978 -1.511 1.00 71.88 94 GLY A CA 1
ATOM 761 C C . GLY A 1 94 ? 19.152 -12.834 -0.879 1.00 71.88 94 GLY A C 1
ATOM 762 O O . GLY A 1 94 ? 19.407 -13.989 -0.565 1.00 71.88 94 GLY A O 1
ATOM 763 N N . LEU A 1 95 ? 17.954 -12.267 -0.700 1.00 81.19 95 LEU A N 1
ATOM 764 C CA . LEU A 1 95 ? 16.743 -12.995 -0.318 1.00 81.19 95 LEU A CA 1
ATOM 765 C C . LEU A 1 95 ? 16.044 -13.517 -1.567 1.00 81.19 95 LEU A C 1
ATOM 767 O O . LEU A 1 95 ? 16.035 -12.838 -2.602 1.00 81.19 95 LEU A O 1
ATOM 771 N N . ASP A 1 96 ? 15.424 -14.688 -1.465 1.00 86.75 96 ASP A N 1
A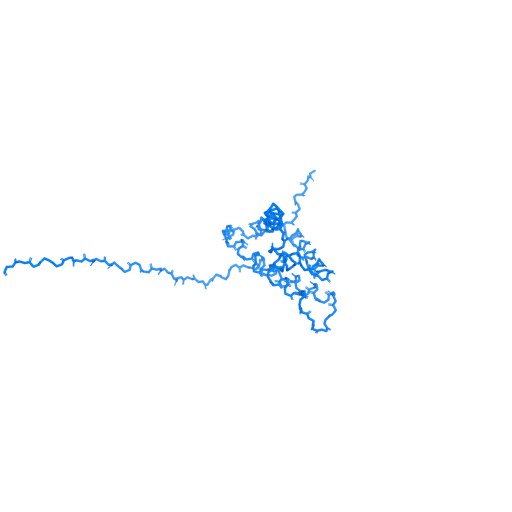TOM 772 C CA . ASP A 1 96 ? 14.580 -15.180 -2.542 1.00 86.75 96 ASP A CA 1
ATOM 773 C C . ASP A 1 96 ? 13.229 -14.436 -2.598 1.00 86.75 96 ASP A C 1
ATOM 775 O O . ASP A 1 96 ? 12.821 -13.699 -1.693 1.00 86.75 96 ASP A O 1
ATOM 779 N N . ARG A 1 97 ? 12.510 -14.602 -3.714 1.00 85.62 97 ARG A N 1
ATOM 780 C CA . ARG A 1 97 ? 11.225 -13.925 -3.949 1.00 85.62 97 ARG A CA 1
ATOM 781 C C . ARG A 1 97 ? 10.173 -14.280 -2.890 1.00 85.62 97 ARG A C 1
ATOM 783 O O . ARG A 1 97 ? 9.365 -13.419 -2.548 1.00 85.62 97 ARG A O 1
ATOM 790 N N . GLN A 1 98 ? 10.140 -15.522 -2.417 1.00 88.44 98 GLN A N 1
ATOM 791 C CA . GLN A 1 98 ? 9.139 -15.984 -1.455 1.00 88.44 98 GLN A CA 1
ATOM 792 C C . GLN A 1 98 ? 9.415 -15.412 -0.066 1.00 88.44 98 GLN A C 1
ATOM 794 O O . GLN A 1 98 ? 8.486 -14.948 0.593 1.00 88.44 98 GLN A O 1
ATOM 799 N N . GLU A 1 99 ? 10.681 -15.348 0.343 1.00 90.44 99 GLU A N 1
ATOM 800 C CA . GLU A 1 99 ? 11.103 -14.718 1.596 1.00 90.44 99 GLU A CA 1
ATOM 801 C C . GLU A 1 99 ? 10.734 -13.231 1.633 1.00 90.44 99 GLU A C 1
ATOM 803 O O . GLU A 1 99 ? 10.203 -12.739 2.635 1.00 90.44 99 GLU A O 1
ATOM 808 N N . ILE A 1 100 ? 10.952 -12.519 0.521 1.00 90.38 100 ILE A N 1
ATOM 809 C CA . ILE A 1 100 ? 10.550 -11.115 0.368 1.00 90.38 100 ILE A CA 1
ATOM 810 C C . ILE A 1 100 ? 9.032 -10.975 0.520 1.00 90.38 100 ILE A C 1
ATOM 812 O O . ILE A 1 100 ? 8.572 -10.141 1.304 1.00 90.38 100 ILE A O 1
ATOM 816 N N . VAL A 1 101 ? 8.249 -11.785 -0.204 1.00 91.31 101 VAL A N 1
ATOM 817 C CA . VAL A 1 101 ? 6.779 -11.737 -0.146 1.00 91.31 101 VAL A CA 1
ATOM 818 C C . VAL A 1 101 ? 6.283 -12.023 1.269 1.00 91.31 101 VAL A C 1
ATOM 820 O O . VAL A 1 101 ? 5.488 -11.242 1.786 1.00 91.31 101 VAL A O 1
ATOM 823 N N . ALA A 1 102 ? 6.766 -13.079 1.924 1.00 92.69 102 ALA A N 1
ATOM 824 C CA . ALA A 1 102 ? 6.330 -13.455 3.268 1.00 92.69 102 ALA A CA 1
ATOM 825 C C . ALA A 1 102 ? 6.653 -12.367 4.308 1.00 92.69 102 ALA A C 1
ATOM 827 O O . ALA A 1 102 ? 5.781 -11.944 5.077 1.00 92.69 102 ALA A O 1
ATOM 828 N N . THR A 1 103 ? 7.889 -11.860 4.294 1.00 94.44 103 THR A N 1
ATOM 829 C CA . THR A 1 103 ? 8.359 -10.847 5.250 1.00 94.44 103 THR A CA 1
ATOM 830 C C . THR A 1 103 ? 7.613 -9.526 5.069 1.00 94.44 103 THR A C 1
ATOM 832 O O . THR A 1 103 ? 7.083 -8.964 6.030 1.00 94.44 103 THR A O 1
ATOM 835 N N . MET A 1 104 ? 7.522 -9.037 3.829 1.00 95.69 104 MET A N 1
ATOM 836 C CA . MET A 1 104 ? 6.893 -7.748 3.537 1.00 95.69 104 MET A CA 1
ATOM 837 C C . MET A 1 104 ? 5.371 -7.798 3.672 1.00 95.69 104 MET A C 1
ATOM 839 O O . MET A 1 104 ? 4.783 -6.809 4.110 1.00 95.69 104 MET A O 1
ATOM 843 N N . SER A 1 105 ? 4.735 -8.936 3.368 1.00 96.44 105 SER A N 1
ATOM 844 C CA . SER A 1 105 ? 3.295 -9.103 3.600 1.00 96.44 105 SER A CA 1
ATOM 845 C C . SER A 1 105 ? 2.978 -9.039 5.088 1.00 96.44 105 SER A C 1
ATOM 847 O O . SER A 1 105 ? 2.080 -8.305 5.493 1.00 96.44 105 SER A O 1
ATOM 849 N N . THR A 1 106 ? 3.769 -9.723 5.920 1.00 96.88 106 THR A N 1
ATOM 850 C CA . THR A 1 106 ? 3.614 -9.683 7.382 1.00 96.88 106 THR A CA 1
ATOM 851 C C . THR A 1 106 ? 3.787 -8.260 7.919 1.00 96.88 106 THR A C 1
ATOM 853 O O . THR A 1 106 ? 2.942 -7.770 8.669 1.00 96.88 106 THR A O 1
ATOM 856 N N . ALA A 1 107 ? 4.843 -7.558 7.491 1.00 97.00 107 ALA A N 1
ATOM 857 C CA . ALA A 1 107 ? 5.101 -6.180 7.905 1.00 97.00 107 ALA A CA 1
ATOM 858 C C . ALA A 1 107 ? 3.965 -5.225 7.502 1.00 97.00 107 ALA A C 1
ATOM 860 O O . ALA A 1 107 ? 3.506 -4.429 8.322 1.00 97.00 107 ALA A O 1
ATOM 861 N N . ALA A 1 108 ? 3.470 -5.325 6.265 1.00 98.00 108 ALA A N 1
ATOM 862 C CA . ALA A 1 108 ? 2.355 -4.514 5.789 1.00 98.00 108 ALA A CA 1
ATOM 863 C C . ALA A 1 108 ? 1.056 -4.819 6.544 1.00 98.00 108 ALA A C 1
ATOM 865 O O . ALA A 1 108 ? 0.378 -3.890 6.978 1.00 98.00 108 ALA A O 1
ATOM 866 N N . MET A 1 109 ? 0.737 -6.094 6.780 1.00 98.00 109 MET A N 1
ATOM 867 C CA . MET A 1 109 ? -0.452 -6.475 7.546 1.00 98.00 109 MET A CA 1
ATOM 868 C C . MET A 1 109 ? -0.401 -5.948 8.981 1.00 98.00 109 MET A C 1
ATOM 870 O O . MET A 1 109 ? -1.402 -5.429 9.479 1.00 98.00 109 MET A O 1
ATOM 874 N N . HIS A 1 110 ? 0.757 -6.011 9.640 1.00 97.19 110 HIS A N 1
ATOM 875 C CA . HIS A 1 110 ? 0.932 -5.422 10.967 1.00 97.19 110 HIS A CA 1
ATOM 876 C C . HIS A 1 110 ? 0.810 -3.897 10.943 1.00 97.19 110 HIS A C 1
ATOM 878 O O . HIS A 1 110 ? 0.124 -3.338 11.793 1.00 97.19 110 HIS A O 1
ATOM 884 N N . ALA A 1 111 ? 1.408 -3.216 9.963 1.00 96.50 111 ALA A N 1
ATOM 885 C CA . ALA A 1 111 ? 1.314 -1.762 9.853 1.00 96.50 111 ALA A CA 1
ATOM 886 C C . ALA A 1 111 ? -0.132 -1.288 9.624 1.00 96.50 111 ALA A C 1
ATOM 888 O O . ALA A 1 111 ? -0.578 -0.328 10.248 1.00 96.50 111 ALA A O 1
ATOM 889 N N . LEU A 1 112 ? -0.879 -1.977 8.758 1.00 97.06 112 LEU A N 1
ATOM 890 C CA . LEU A 1 112 ? -2.248 -1.605 8.398 1.00 97.06 112 LEU A CA 1
ATOM 891 C C . LEU A 1 112 ? -3.267 -1.976 9.480 1.00 97.06 112 LEU A C 1
ATOM 893 O O . LEU A 1 112 ? -4.247 -1.260 9.675 1.00 97.06 112 LEU A O 1
ATOM 897 N N . THR A 1 113 ? -3.042 -3.068 10.214 1.00 96.06 113 THR A N 1
ATOM 898 C CA . THR A 1 113 ? -4.035 -3.599 11.166 1.00 96.06 113 THR A CA 1
ATOM 899 C C . THR A 1 113 ? -3.654 -3.453 12.641 1.00 96.06 113 THR A C 1
ATOM 901 O O . THR A 1 113 ? -4.496 -3.695 13.501 1.00 96.06 113 THR A O 1
ATOM 904 N N . GLY A 1 114 ? -2.421 -3.045 12.950 1.00 91.62 114 GLY A N 1
ATOM 905 C CA . GLY A 1 114 ? -1.930 -2.883 14.319 1.00 91.62 114 GLY A CA 1
ATOM 906 C C . GLY A 1 114 ? -2.484 -1.617 14.982 1.00 91.62 114 GLY A C 1
ATOM 907 O O . GLY A 1 114 ? -2.426 -0.556 14.363 1.00 91.62 114 GLY A O 1
ATOM 908 N N . PRO A 1 115 ? -3.000 -1.688 16.220 1.00 81.62 115 PRO A N 1
ATOM 909 C CA . PRO A 1 115 ? -3.747 -0.601 16.860 1.00 81.62 115 PRO A CA 1
ATOM 910 C C . PRO A 1 115 ? -2.956 0.713 16.904 1.00 81.62 115 PRO A C 1
ATOM 912 O O . PRO A 1 115 ? -1.725 0.710 16.938 1.00 81.62 115 PRO A O 1
ATOM 915 N N . ILE A 1 116 ? -3.656 1.856 16.918 1.00 73.38 116 ILE A N 1
ATOM 916 C CA . ILE A 1 116 ? -2.992 3.141 17.172 1.00 73.38 116 ILE A CA 1
ATOM 917 C C . ILE A 1 116 ? -2.361 3.031 18.563 1.00 73.38 116 ILE A C 1
ATOM 919 O O . ILE A 1 116 ? -3.069 2.632 19.493 1.00 73.38 116 ILE A O 1
ATOM 923 N N . PRO A 1 117 ? -1.073 3.377 18.746 1.00 67.06 117 PRO A N 1
ATOM 924 C CA . PRO A 1 117 ? -0.488 3.444 20.073 1.00 67.06 117 PRO A CA 1
ATOM 925 C C . PRO A 1 117 ? -1.351 4.355 20.947 1.00 67.06 117 PRO A C 1
ATOM 927 O O . PRO A 1 117 ? -1.447 5.562 20.712 1.00 67.06 117 PRO A O 1
ATOM 930 N N . THR A 1 118 ? -2.015 3.780 21.947 1.00 62.38 118 THR A N 1
ATOM 931 C CA . THR A 1 118 ? -2.796 4.519 22.939 1.00 62.38 118 THR A CA 1
ATOM 932 C C . THR A 1 118 ? -1.813 5.231 23.864 1.00 62.38 118 THR A C 1
ATOM 934 O O . THR A 1 118 ? -1.493 4.748 24.946 1.00 62.38 118 THR A O 1
ATOM 937 N N . GLY A 1 119 ? -1.228 6.327 23.382 1.00 58.00 119 GLY A N 1
ATOM 938 C CA . GLY A 1 119 ? -0.070 6.935 24.028 1.00 58.00 119 GLY A CA 1
ATOM 939 C C . GLY A 1 119 ? 0.471 8.169 23.316 1.00 58.00 119 GLY A C 1
ATOM 940 O O . GLY A 1 119 ? 1.671 8.284 23.108 1.00 58.00 119 GLY A O 1
ATOM 941 N N . THR A 1 120 ? -0.385 9.115 22.936 1.00 53.59 120 THR A N 1
ATOM 942 C CA . THR A 1 120 ? 0.037 10.519 22.774 1.00 53.59 120 THR A CA 1
ATOM 943 C C . THR A 1 120 ? -1.093 11.424 23.249 1.00 53.59 120 THR A C 1
ATOM 945 O O . THR A 1 120 ? -1.749 12.130 22.487 1.00 53.59 120 THR A O 1
ATOM 948 N N . GLY A 1 121 ? -1.364 11.357 24.552 1.00 53.59 121 GLY A N 1
ATOM 949 C CA . GLY A 1 121 ? -2.066 12.437 25.224 1.00 53.59 121 GLY A CA 1
ATOM 950 C C . GLY A 1 121 ? -1.175 13.678 25.222 1.00 53.59 121 GLY A C 1
ATOM 951 O O . GLY A 1 121 ? -0.115 13.667 25.834 1.00 53.59 121 GLY A O 1
ATOM 952 N N . GLY A 1 122 ? -1.626 14.741 24.555 1.00 50.00 122 GLY A N 1
ATOM 953 C CA . GLY A 1 122 ? -1.206 16.106 24.871 1.00 50.00 122 GLY A CA 1
ATOM 954 C C . GLY A 1 122 ? -0.085 16.716 24.027 1.00 50.00 122 GLY A C 1
ATOM 955 O O . GLY A 1 122 ? 0.956 17.066 24.559 1.00 50.00 122 GLY A O 1
ATOM 956 N N . CYS A 1 123 ? -0.370 17.044 22.767 1.00 45.34 123 CYS A N 1
ATOM 957 C CA . CYS A 1 123 ? -0.019 18.382 22.275 1.00 45.34 123 CYS A CA 1
ATOM 958 C C . CYS A 1 123 ? -1.326 19.145 22.059 1.00 45.34 123 CYS A C 1
ATOM 960 O O . CYS A 1 123 ? -1.792 19.345 20.941 1.00 45.34 123 CYS A O 1
ATOM 962 N N . ARG A 1 124 ? -1.971 19.517 23.169 1.00 51.19 124 ARG A N 1
ATOM 963 C CA . ARG A 1 124 ? -2.994 20.559 23.143 1.00 51.19 124 ARG A CA 1
ATOM 964 C C . ARG A 1 124 ? -2.209 21.853 22.946 1.00 51.19 124 ARG A C 1
ATOM 966 O O . ARG A 1 124 ? -1.417 22.209 23.809 1.00 51.19 124 ARG A O 1
ATOM 973 N N . SER A 1 125 ? -2.338 22.485 21.785 1.00 51.19 125 SER A N 1
ATOM 974 C CA . SER A 1 125 ? -1.804 23.825 21.570 1.00 51.19 125 SER A CA 1
ATOM 975 C C . SER A 1 125 ? -2.458 24.744 22.596 1.00 51.19 125 SER A C 1
ATOM 977 O O . SER A 1 125 ? -3.652 25.032 22.487 1.00 51.19 125 SER A O 1
ATOM 979 N N . ASP A 1 126 ? -1.701 25.161 23.607 1.00 41.28 126 ASP A N 1
ATOM 980 C CA . ASP A 1 126 ? -2.101 26.279 24.446 1.00 41.28 126 ASP A CA 1
ATOM 981 C C . ASP A 1 126 ? -2.223 27.491 23.526 1.00 41.28 126 ASP A C 1
ATOM 983 O O . ASP A 1 126 ? -1.243 28.007 22.984 1.00 41.28 126 ASP A O 1
ATOM 987 N N . LYS A 1 127 ? -3.463 27.932 23.310 1.00 51.38 127 LYS A N 1
ATOM 988 C CA . LYS A 1 127 ? -3.722 29.297 22.879 1.00 51.38 127 LYS A CA 1
ATOM 989 C C . LYS A 1 127 ? -3.396 30.188 24.073 1.00 51.38 127 LYS A C 1
ATOM 991 O O . LYS A 1 127 ? -4.291 30.584 24.812 1.00 51.38 127 LYS A O 1
ATOM 996 N N . THR A 1 128 ? -2.116 30.489 24.271 1.00 48.44 128 THR A N 1
ATOM 997 C CA . THR A 1 128 ? -1.713 31.618 25.105 1.00 48.44 128 THR A CA 1
ATOM 998 C C . THR A 1 128 ? -2.303 32.860 24.456 1.00 48.44 128 THR A C 1
ATOM 1000 O O . THR A 1 128 ? -1.970 33.201 23.320 1.00 48.44 128 THR A O 1
ATOM 1003 N N . GLY A 1 129 ? -3.262 33.474 25.147 1.00 48.44 129 GLY A N 1
ATOM 1004 C CA . GLY A 1 129 ? -3.935 34.681 24.707 1.00 48.44 129 GLY A CA 1
ATOM 1005 C C . GLY A 1 129 ? -2.924 35.778 24.402 1.00 48.44 129 GLY A C 1
ATOM 1006 O O . GLY A 1 129 ? -2.330 36.355 25.307 1.00 48.44 129 GLY A O 1
ATOM 1007 N N . ALA A 1 130 ? -2.767 36.098 23.121 1.00 47.72 130 ALA A N 1
ATOM 1008 C CA . ALA A 1 130 ? -2.235 37.380 22.696 1.00 47.72 130 ALA A CA 1
ATOM 1009 C C . ALA A 1 130 ? -3.364 38.411 22.832 1.00 47.72 130 ALA A C 1
ATOM 1011 O O . ALA A 1 130 ? -4.030 38.772 21.864 1.00 47.72 130 ALA A O 1
ATOM 1012 N N . GLY A 1 131 ? -3.616 38.838 24.071 1.00 45.25 131 GLY A N 1
ATOM 1013 C CA . GLY A 1 131 ? -4.250 40.122 24.329 1.00 45.25 131 GLY A CA 1
ATOM 1014 C C . GLY A 1 131 ? -3.242 41.208 23.979 1.00 45.25 131 GLY A C 1
ATOM 1015 O O . GLY A 1 131 ? -2.422 41.583 24.811 1.00 45.25 131 GLY A O 1
ATOM 1016 N N . LEU A 1 132 ? -3.260 41.668 22.729 1.00 44.94 132 LEU A N 1
ATOM 1017 C CA . LEU A 1 132 ? -2.603 42.910 22.338 1.00 44.94 132 LEU A CA 1
ATOM 1018 C C . LEU A 1 132 ? -3.421 44.054 22.938 1.00 44.94 132 LEU A C 1
ATOM 1020 O O . LEU A 1 132 ? -4.429 44.474 22.377 1.00 44.94 132 LEU A O 1
ATOM 1024 N N . HIS A 1 133 ? -3.012 44.498 24.125 1.00 43.34 133 HIS A N 1
ATOM 1025 C CA . HIS A 1 133 ? -3.435 45.778 24.667 1.00 43.34 133 HIS A CA 1
ATOM 1026 C C . HIS A 1 133 ? -2.665 46.861 23.906 1.00 43.34 133 HIS A C 1
ATOM 1028 O O . HIS A 1 133 ? -1.441 46.955 23.990 1.00 43.34 133 HIS A O 1
ATOM 1034 N N . GLU A 1 134 ? -3.398 47.622 23.106 1.00 46.12 134 GLU A N 1
ATOM 1035 C CA . GLU A 1 134 ? -2.934 48.813 22.405 1.00 46.12 134 GLU A CA 1
ATOM 1036 C C . GLU A 1 134 ? -2.523 49.887 23.437 1.00 46.12 134 GLU A C 1
ATOM 1038 O O . GLU A 1 134 ? -3.279 50.131 24.386 1.00 46.12 134 GLU A O 1
ATOM 1043 N N . PRO A 1 135 ? -1.336 50.509 23.325 1.00 39.88 135 PRO A N 1
ATOM 1044 C CA . PRO A 1 135 ? -0.977 51.647 24.160 1.00 39.88 135 PRO A CA 1
ATOM 1045 C C . PRO A 1 135 ? -1.585 52.933 23.583 1.00 39.88 135 PRO A C 1
ATOM 1047 O O . PRO A 1 135 ? -1.237 53.347 22.479 1.00 39.88 135 PRO A O 1
ATOM 1050 N N . GLN A 1 136 ? -2.467 53.586 24.344 1.00 41.84 136 GLN A N 1
ATOM 1051 C CA . GLN A 1 136 ? -2.811 54.989 24.111 1.00 41.84 136 GLN A CA 1
ATOM 1052 C C . GLN A 1 136 ? -1.862 55.878 24.920 1.00 41.84 136 GLN A C 1
ATOM 1054 O O . GLN A 1 136 ? -1.926 55.919 26.148 1.00 41.84 136 GLN A O 1
ATOM 1059 N N . GLU A 1 137 ? -0.977 56.586 24.220 1.00 39.03 137 GLU A N 1
ATOM 1060 C CA . GLU A 1 137 ? -0.445 57.862 24.699 1.00 39.03 137 GLU A CA 1
ATOM 1061 C C . GLU A 1 137 ? -1.574 58.903 24.666 1.00 39.03 137 GLU A C 1
ATOM 1063 O O . GLU A 1 137 ? -2.386 58.864 23.746 1.00 39.03 137 GLU A O 1
ATOM 1068 N N . ILE A 1 138 ? -1.637 59.780 25.676 1.00 36.81 138 ILE A N 1
ATOM 1069 C CA . ILE A 1 138 ? -1.877 61.242 25.641 1.00 36.81 138 ILE A CA 1
ATOM 1070 C C . ILE A 1 138 ? -2.147 61.685 27.098 1.00 36.81 138 ILE A C 1
ATOM 1072 O O . ILE A 1 138 ? -3.246 61.496 27.619 1.00 36.81 138 ILE A O 1
ATOM 1076 N N . SER A 1 139 ? -1.151 62.270 27.769 1.00 40.62 139 SER A N 1
ATOM 1077 C CA . SER A 1 139 ? -1.089 63.714 28.069 1.00 40.62 139 SER A CA 1
ATOM 1078 C C . SER A 1 139 ? 0.132 64.063 28.914 1.00 40.62 139 SER A C 1
ATOM 1080 O O . SER A 1 139 ? 0.558 63.226 29.737 1.00 40.62 139 SER A O 1
#

Organism: Mycolicibacterium canariasense (NCBI:txid228230)

Nearest PDB structures (foldseek):
  6yj2-assembly1_A  TM=8.677E-01  e=2.221E-03  Mycobacterium tuberculosis H37Rv
  4g12-assembly1_A  TM=8.790E-01  e=3.899E-03  Mycobacterium tuberculosis
  6yj2-assembly2_C  TM=8.374E-01  e=2.725E-03  Mycobacterium tuberculosis H37Rv
  9b7y-assembly1_D  TM=8.573E-01  e=3.896E-01  Mycobacterium tuberculosis H37Rv
  8auw-assembly1_D  TM=3.121E-01  e=7.971E+00  Homo sapiens

InterPro domains:
  IPR036271 Tetracyclin repressor-like, C-terminal domain superfamily [SSF48498] (6-112)
  IPR041490 HTH-type transcriptional repressor KstR2, C-terminal [PF17932] (6-90)

pLDDT: mean 83.34, std 18.38, range [36.81, 98.19]